Protein AF-A0A915AK79-F1 (afdb_monomer)

Structure (mmCIF, N/CA/C/O backbone):
data_AF-A0A915AK79-F1
#
_entry.id   AF-A0A915AK79-F1
#
loop_
_atom_site.group_PDB
_atom_site.id
_atom_site.type_symbol
_atom_site.label_atom_id
_atom_site.label_alt_id
_atom_site.label_comp_id
_atom_site.label_asym_id
_atom_site.label_entity_id
_atom_site.label_seq_id
_atom_site.pdbx_PDB_ins_code
_atom_site.Cartn_x
_atom_site.Cartn_y
_atom_site.Cartn_z
_atom_site.occupancy
_atom_site.B_iso_or_equiv
_atom_site.auth_seq_id
_atom_site.auth_comp_id
_atom_site.auth_asym_id
_atom_site.auth_atom_id
_atom_site.pdbx_PDB_model_num
ATOM 1 N N . MET A 1 1 ? 17.881 -7.627 -81.426 1.00 41.06 1 MET A N 1
ATOM 2 C CA . MET A 1 1 ? 17.432 -6.847 -80.251 1.00 41.06 1 MET A CA 1
ATOM 3 C C . MET A 1 1 ? 17.612 -7.721 -79.015 1.00 41.06 1 MET A C 1
ATOM 5 O O . MET A 1 1 ? 16.923 -8.725 -78.887 1.00 41.06 1 MET A O 1
ATOM 9 N N . ALA A 1 2 ? 18.627 -7.433 -78.197 1.00 38.97 2 ALA A N 1
ATOM 10 C CA . ALA A 1 2 ? 19.040 -8.263 -77.064 1.00 38.97 2 ALA A CA 1
ATOM 11 C C . ALA A 1 2 ? 18.318 -7.835 -75.774 1.00 38.97 2 ALA A C 1
ATOM 13 O O . ALA A 1 2 ? 18.220 -6.644 -75.491 1.00 38.97 2 ALA A O 1
ATOM 14 N N . LYS A 1 3 ? 17.810 -8.803 -75.001 1.00 41.19 3 LYS A N 1
ATOM 15 C CA . LYS A 1 3 ? 17.198 -8.580 -73.679 1.00 41.19 3 LYS A CA 1
ATOM 16 C C . LYS A 1 3 ? 18.304 -8.426 -72.615 1.00 41.19 3 LYS A C 1
ATOM 18 O O . LYS A 1 3 ? 19.256 -9.207 -72.661 1.00 41.19 3 LYS A O 1
ATOM 23 N N . PRO A 1 4 ? 18.209 -7.495 -71.645 1.00 42.09 4 PRO A N 1
ATOM 24 C CA . PRO A 1 4 ? 19.214 -7.369 -70.594 1.00 42.09 4 PRO A CA 1
ATOM 25 C C . PRO A 1 4 ? 19.111 -8.536 -69.604 1.00 42.09 4 PRO A C 1
ATOM 27 O O . PRO A 1 4 ? 18.051 -8.798 -69.038 1.00 42.09 4 PRO A O 1
ATOM 30 N N . CYS A 1 5 ? 20.226 -9.228 -69.381 1.00 44.22 5 CYS A N 1
ATOM 31 C CA . CYS A 1 5 ? 20.365 -10.266 -68.365 1.00 44.22 5 CYS A CA 1
ATOM 32 C C . CYS A 1 5 ? 20.739 -9.606 -67.028 1.00 44.22 5 CYS A C 1
ATOM 34 O O . CYS A 1 5 ? 21.891 -9.221 -66.822 1.00 44.22 5 CYS A O 1
ATOM 36 N N . PHE A 1 6 ? 19.774 -9.451 -66.118 1.00 42.84 6 PHE A N 1
ATOM 37 C CA . PHE A 1 6 ? 20.048 -9.047 -64.737 1.00 42.84 6 PHE A CA 1
ATOM 38 C C . PHE A 1 6 ? 20.687 -10.225 -63.990 1.00 42.84 6 PHE A C 1
ATOM 40 O O . PHE A 1 6 ? 20.008 -11.148 -63.542 1.00 42.84 6 PHE A O 1
ATOM 47 N N . LYS A 1 7 ? 22.016 -10.207 -63.845 1.00 46.31 7 LYS A N 1
ATOM 48 C CA . LYS A 1 7 ? 22.707 -11.096 -62.905 1.00 46.31 7 LYS A CA 1
ATOM 49 C C . LYS A 1 7 ? 22.304 -10.699 -61.483 1.00 46.31 7 LYS A C 1
ATOM 51 O O . LYS A 1 7 ? 22.718 -9.651 -60.995 1.00 46.31 7 LYS A O 1
ATOM 56 N N . MET A 1 8 ? 21.529 -11.548 -60.805 1.00 42.47 8 MET A N 1
ATOM 57 C CA . MET A 1 8 ? 21.362 -11.465 -59.355 1.00 42.47 8 MET A CA 1
ATOM 58 C C . MET A 1 8 ? 22.732 -11.622 -58.689 1.00 42.47 8 MET A C 1
ATOM 60 O O . MET A 1 8 ? 23.308 -12.712 -58.663 1.00 42.47 8 MET A O 1
ATOM 64 N N . VAL A 1 9 ? 23.255 -10.531 -58.137 1.00 42.81 9 VAL A N 1
ATOM 65 C CA . VAL A 1 9 ? 24.392 -10.572 -57.221 1.00 42.81 9 VAL A CA 1
ATOM 66 C C . VAL A 1 9 ? 23.914 -11.292 -55.964 1.00 42.81 9 VAL A C 1
ATOM 68 O O . VAL A 1 9 ? 23.164 -10.744 -55.159 1.00 42.81 9 VAL A O 1
ATOM 71 N N . ARG A 1 10 ? 24.323 -12.552 -55.792 1.00 51.06 10 ARG A N 1
ATOM 72 C CA . ARG A 1 10 ? 24.188 -13.233 -54.504 1.00 51.06 10 ARG A CA 1
ATOM 73 C C . ARG A 1 10 ? 25.114 -12.532 -53.518 1.00 51.06 10 ARG A C 1
ATOM 75 O O . ARG A 1 10 ? 26.311 -12.805 -53.488 1.00 51.06 10 ARG A O 1
ATOM 82 N N . TYR A 1 11 ? 24.559 -11.630 -52.713 1.00 37.56 11 TYR A N 1
ATOM 83 C CA . TYR A 1 11 ? 25.246 -11.115 -51.538 1.00 37.56 11 TYR A CA 1
ATOM 84 C C . TYR A 1 11 ? 25.549 -12.296 -50.616 1.00 37.56 11 TYR A C 1
ATOM 86 O O . TYR A 1 11 ? 24.666 -12.857 -49.967 1.00 37.56 11 TYR A O 1
ATOM 94 N N . ARG A 1 12 ? 26.818 -12.706 -50.580 1.00 54.12 12 ARG A N 1
ATOM 95 C CA . ARG A 1 12 ? 27.325 -13.638 -49.578 1.00 54.12 12 ARG A CA 1
ATOM 96 C C . ARG A 1 12 ? 27.239 -12.904 -48.245 1.00 54.12 12 ARG A C 1
ATOM 98 O O . ARG A 1 12 ? 28.074 -12.052 -47.961 1.00 54.12 12 ARG A O 1
ATOM 105 N N . LEU A 1 13 ? 26.194 -13.179 -47.465 1.00 48.06 13 LEU A N 1
ATOM 106 C CA . LEU A 1 13 ? 26.069 -12.664 -46.104 1.00 48.06 13 LEU A CA 1
ATOM 107 C C . LEU A 1 13 ? 27.375 -12.983 -45.362 1.00 48.06 13 LEU A C 1
ATOM 109 O O . LEU A 1 13 ? 27.770 -14.147 -45.250 1.00 48.06 13 LEU A O 1
ATOM 113 N N . SER A 1 14 ? 28.069 -11.933 -44.929 1.00 48.56 14 SER A N 1
ATOM 114 C CA . SER A 1 14 ? 29.324 -11.997 -44.187 1.00 48.56 14 SER A CA 1
ATOM 115 C C . SER A 1 14 ? 29.186 -12.960 -43.004 1.00 48.56 14 SER A C 1
ATOM 117 O O . SER A 1 14 ? 28.144 -12.981 -42.348 1.00 48.56 14 SER A O 1
ATOM 119 N N . ARG A 1 15 ? 30.237 -13.735 -42.689 1.00 49.09 15 ARG A N 1
ATOM 120 C CA . ARG A 1 15 ? 30.287 -14.626 -41.504 1.00 49.09 15 ARG A CA 1
ATOM 121 C C . ARG A 1 15 ? 29.844 -13.919 -40.211 1.00 49.09 15 ARG A C 1
ATOM 123 O O . ARG A 1 15 ? 29.285 -14.562 -39.333 1.00 49.09 15 ARG A O 1
ATOM 130 N N . THR A 1 16 ? 30.023 -12.603 -40.144 1.00 46.44 16 THR A N 1
ATOM 131 C CA . THR A 1 16 ? 29.603 -11.727 -39.046 1.00 46.44 16 THR A CA 1
ATOM 132 C C . THR A 1 16 ? 28.087 -11.632 -38.852 1.00 46.44 16 THR A C 1
ATOM 134 O O . THR A 1 16 ? 27.644 -11.523 -37.717 1.00 46.44 16 THR A O 1
ATOM 137 N N . LYS A 1 17 ? 27.260 -11.775 -39.898 1.00 47.81 17 LYS A N 1
ATOM 138 C CA . LYS A 1 17 ? 25.792 -11.810 -39.734 1.00 47.81 17 LYS A CA 1
ATOM 139 C C . LYS A 1 17 ? 25.286 -13.106 -39.098 1.00 47.81 17 LYS A C 1
ATOM 141 O O . LYS A 1 17 ? 24.185 -13.128 -38.567 1.00 47.81 17 LYS A O 1
ATOM 146 N N . ARG A 1 18 ? 26.088 -14.177 -39.114 1.00 45.25 18 ARG A N 1
ATOM 147 C CA . ARG A 1 18 ? 25.744 -15.458 -38.476 1.00 45.25 18 ARG A CA 1
ATOM 148 C C . ARG A 1 18 ? 26.003 -15.460 -36.962 1.00 45.25 18 ARG A C 1
ATOM 150 O O . ARG A 1 18 ? 25.529 -16.354 -36.277 1.00 45.25 18 ARG A O 1
ATOM 157 N N . LEU A 1 19 ? 26.734 -14.464 -36.453 1.00 47.47 19 LEU A N 1
ATOM 158 C CA . LEU A 1 19 ? 26.987 -14.274 -35.021 1.00 47.47 19 LEU A CA 1
ATOM 159 C C . LEU A 1 19 ? 25.909 -13.421 -34.328 1.00 47.47 19 LEU A C 1
ATOM 161 O O . LEU A 1 19 ? 25.894 -13.360 -33.108 1.00 47.47 19 LEU A O 1
ATOM 165 N N . LEU A 1 20 ? 24.991 -12.805 -35.082 1.00 50.84 20 LEU A N 1
ATOM 166 C CA . LEU A 1 20 ? 23.935 -11.922 -34.558 1.00 50.84 20 LEU A CA 1
ATOM 167 C C . LEU A 1 20 ? 22.572 -12.614 -34.381 1.00 50.84 20 LEU A C 1
ATOM 169 O O . LEU A 1 20 ? 21.555 -11.944 -34.253 1.00 50.84 20 LEU A O 1
ATOM 173 N N . ALA A 1 21 ? 22.529 -13.946 -34.406 1.00 47.69 21 ALA A N 1
ATOM 174 C CA . ALA A 1 21 ? 21.279 -14.700 -34.298 1.00 47.69 21 ALA A CA 1
ATOM 175 C C . ALA A 1 21 ? 21.419 -15.969 -33.449 1.00 47.69 21 ALA A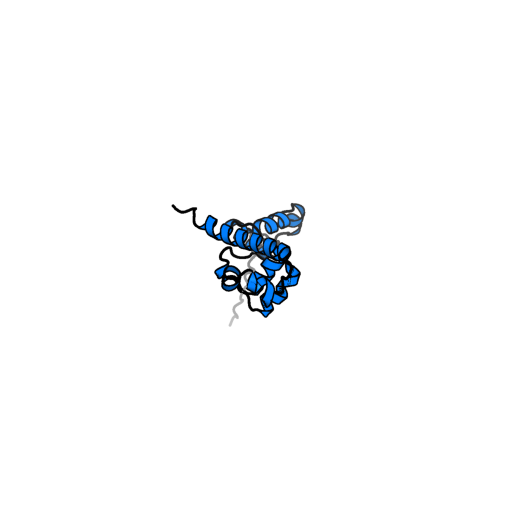 C 1
ATOM 177 O O . ALA A 1 21 ? 20.735 -16.958 -33.700 1.00 47.69 21 ALA A O 1
ATOM 178 N N . LYS A 1 22 ? 22.312 -15.968 -32.454 1.00 46.81 22 LYS A N 1
ATOM 179 C CA . LYS A 1 22 ? 22.093 -16.857 -31.316 1.00 46.81 22 LYS A CA 1
ATOM 180 C C . LYS A 1 22 ? 21.211 -16.081 -30.342 1.00 46.81 22 LYS A C 1
ATOM 182 O O . LYS A 1 22 ? 21.708 -15.088 -29.809 1.00 46.81 22 LYS A O 1
ATOM 187 N N . PRO A 1 23 ? 19.921 -16.437 -30.174 1.00 52.25 23 PRO A N 1
ATOM 188 C CA . PRO A 1 23 ? 19.168 -15.928 -29.038 1.00 52.25 23 PRO A CA 1
ATOM 189 C C . PRO A 1 23 ? 20.012 -16.222 -27.800 1.00 52.25 23 PRO A C 1
ATOM 191 O O . PRO A 1 23 ? 20.583 -17.307 -27.684 1.00 52.25 23 PRO A O 1
ATOM 194 N N . TYR A 1 24 ? 20.212 -15.201 -26.977 1.00 53.50 24 TYR A N 1
ATOM 195 C CA . TYR A 1 24 ? 20.956 -15.315 -25.735 1.00 53.50 24 TYR A CA 1
ATOM 196 C C . TYR A 1 24 ? 20.391 -16.520 -24.971 1.00 53.50 24 TYR A C 1
ATOM 198 O O . TYR A 1 24 ? 19.181 -16.589 -24.753 1.00 53.50 24 TYR A O 1
ATOM 206 N N . ASP A 1 25 ? 21.229 -17.517 -24.689 1.00 56.91 25 ASP A N 1
ATOM 207 C CA . ASP A 1 25 ? 20.772 -18.770 -24.092 1.00 56.91 25 ASP A CA 1
ATOM 208 C C . ASP A 1 25 ? 20.436 -18.489 -22.623 1.00 56.91 25 ASP A C 1
ATOM 210 O O . ASP A 1 25 ? 21.315 -18.408 -21.761 1.00 56.91 25 ASP A O 1
ATOM 214 N N . ASN A 1 26 ? 19.155 -18.237 -22.346 1.00 59.59 26 ASN A N 1
ATOM 215 C CA . ASN A 1 26 ? 18.670 -17.869 -21.015 1.00 59.59 26 ASN A CA 1
ATOM 21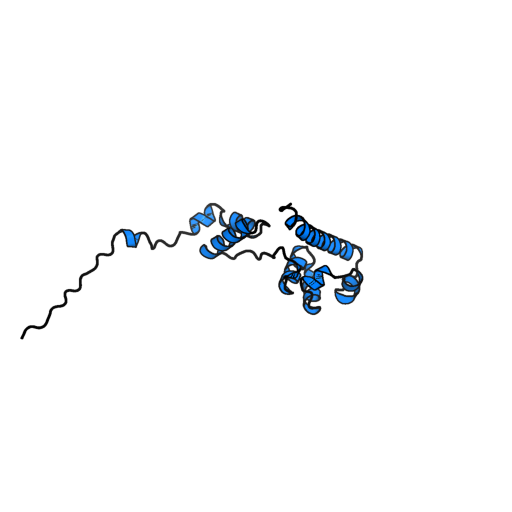6 C C . ASN A 1 26 ? 18.847 -19.003 -19.986 1.00 59.59 26 ASN A C 1
ATOM 218 O O . ASN A 1 26 ? 18.694 -18.758 -18.788 1.00 59.59 26 ASN A O 1
ATOM 222 N N . GLU A 1 27 ? 19.195 -20.222 -20.419 1.00 60.41 27 GLU A N 1
ATOM 223 C CA . GLU A 1 27 ? 19.538 -21.341 -19.531 1.00 60.41 27 GLU A CA 1
ATOM 224 C C . GLU A 1 27 ? 20.745 -21.019 -18.640 1.00 60.41 27 GLU A C 1
ATOM 226 O O . GLU A 1 27 ? 20.681 -21.225 -17.429 1.00 60.41 27 GLU A O 1
ATOM 231 N N . ASN A 1 28 ? 21.785 -20.378 -19.185 1.00 62.66 28 ASN A N 1
ATOM 232 C CA . ASN A 1 28 ? 22.979 -20.026 -18.408 1.00 62.66 28 ASN A CA 1
ATOM 233 C C . ASN A 1 28 ? 22.678 -18.977 -17.318 1.00 62.66 28 ASN A C 1
ATOM 235 O O . ASN A 1 28 ? 23.288 -18.979 -16.251 1.00 62.66 28 ASN A O 1
ATOM 239 N N . ILE A 1 29 ? 21.722 -18.072 -17.565 1.00 62.31 29 ILE A N 1
ATOM 240 C CA . ILE A 1 29 ? 21.308 -17.049 -16.587 1.00 62.31 29 ILE A CA 1
ATOM 241 C C . ILE A 1 29 ? 20.546 -17.698 -15.421 1.00 62.31 29 ILE A C 1
ATOM 243 O O . ILE A 1 29 ? 20.690 -17.277 -14.268 1.00 62.31 29 ILE A O 1
ATOM 247 N N . LYS A 1 30 ? 19.751 -18.736 -15.715 1.00 66.62 30 LYS A N 1
ATOM 248 C CA . LYS A 1 30 ? 19.027 -19.530 -14.712 1.00 66.62 30 LYS A CA 1
ATOM 249 C C . LYS A 1 30 ? 19.991 -20.315 -13.830 1.00 66.62 30 LYS A C 1
ATOM 251 O O . LYS A 1 30 ? 19.849 -20.285 -12.612 1.00 66.62 30 LYS A O 1
ATOM 256 N N . GLU A 1 31 ? 20.993 -20.945 -14.434 1.00 64.75 31 GLU A N 1
ATOM 257 C CA . GLU A 1 31 ? 21.963 -21.799 -13.742 1.00 64.75 31 GLU A CA 1
ATOM 258 C C . GLU A 1 31 ? 22.839 -21.034 -12.733 1.00 64.75 31 GLU A C 1
ATOM 260 O O . GLU A 1 31 ? 23.123 -21.539 -11.650 1.00 64.75 31 GLU A O 1
ATOM 265 N N . ILE A 1 32 ? 23.202 -19.780 -13.028 1.00 76.38 32 ILE A N 1
ATOM 266 C CA . ILE A 1 32 ? 24.045 -18.943 -12.148 1.00 76.38 32 ILE A CA 1
ATOM 267 C C . ILE A 1 32 ? 23.223 -18.278 -11.016 1.00 76.38 32 ILE A C 1
ATOM 269 O O . ILE A 1 32 ? 23.768 -17.597 -10.149 1.00 76.38 32 ILE A O 1
ATOM 273 N N . GLY A 1 33 ? 21.896 -18.452 -10.993 1.00 80.12 33 GLY A N 1
ATOM 274 C CA . GLY A 1 33 ? 21.017 -17.824 -9.996 1.00 80.12 33 GLY A CA 1
ATO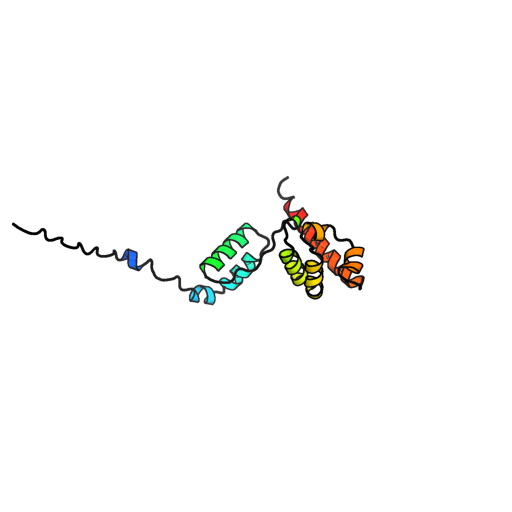M 275 C C . GLY A 1 33 ? 20.821 -16.314 -10.196 1.00 80.12 33 GLY A C 1
ATOM 276 O O . GLY A 1 33 ? 20.292 -15.631 -9.317 1.00 80.12 33 GLY A O 1
ATOM 277 N N . ALA A 1 34 ? 21.203 -15.777 -11.360 1.00 86.44 34 ALA A N 1
ATOM 278 C CA . ALA A 1 34 ? 21.151 -14.344 -11.641 1.00 86.44 34 ALA A CA 1
ATOM 279 C C . ALA A 1 34 ? 19.715 -13.790 -11.650 1.00 86.44 34 ALA A C 1
ATOM 281 O O . ALA A 1 34 ? 19.498 -12.647 -11.262 1.00 86.44 34 ALA A O 1
ATOM 282 N N . ILE A 1 35 ? 18.717 -14.601 -12.024 1.00 87.75 35 ILE A N 1
ATOM 283 C CA . ILE A 1 35 ? 17.305 -14.175 -12.044 1.00 87.75 35 ILE A CA 1
ATOM 284 C C . ILE A 1 35 ? 16.798 -13.840 -10.640 1.00 87.75 35 ILE A C 1
ATOM 286 O O . ILE A 1 35 ? 16.121 -12.830 -10.464 1.00 87.75 35 ILE A O 1
ATOM 290 N N . ALA A 1 36 ? 17.128 -14.659 -9.638 1.00 87.56 36 ALA A N 1
ATOM 291 C CA . ALA A 1 36 ? 16.711 -14.405 -8.261 1.00 87.56 36 ALA A CA 1
ATOM 292 C C . ALA A 1 36 ? 17.326 -13.098 -7.744 1.00 87.56 36 ALA A C 1
ATOM 294 O O . ALA A 1 36 ? 16.611 -12.240 -7.236 1.00 87.56 36 ALA A O 1
ATOM 295 N N . ALA A 1 37 ? 18.626 -12.896 -7.979 1.00 90.12 37 ALA A N 1
ATOM 296 C CA . ALA A 1 37 ? 19.308 -11.653 -7.629 1.00 90.12 37 ALA A CA 1
ATOM 297 C C . ALA A 1 37 ? 18.694 -10.433 -8.339 1.00 90.12 37 ALA A C 1
ATOM 299 O O . ALA A 1 37 ? 18.487 -9.396 -7.714 1.00 90.12 37 ALA A O 1
ATOM 300 N N . LEU A 1 38 ? 18.343 -10.556 -9.622 1.00 91.69 38 LEU A N 1
ATOM 301 C CA . LEU A 1 38 ? 17.672 -9.488 -10.363 1.00 91.69 38 LEU A CA 1
ATOM 302 C C . LEU A 1 38 ? 16.281 -9.179 -9.801 1.00 91.69 38 LEU A C 1
ATOM 304 O O . LEU A 1 38 ? 15.939 -8.008 -9.689 1.00 91.69 38 LEU A O 1
ATOM 308 N N . LYS A 1 39 ? 15.491 -10.186 -9.408 1.00 90.75 39 LYS A N 1
ATOM 309 C CA . LYS A 1 39 ? 14.171 -9.971 -8.783 1.00 90.75 39 LYS A CA 1
ATOM 310 C C . LYS A 1 39 ? 14.288 -9.279 -7.417 1.00 90.75 39 LYS A C 1
ATOM 312 O O . LYS A 1 39 ? 13.500 -8.379 -7.120 1.00 90.75 39 LYS A O 1
ATOM 317 N N . GLU A 1 40 ? 15.305 -9.619 -6.628 1.00 89.44 40 GLU A N 1
ATOM 318 C CA . GLU A 1 40 ? 15.608 -8.926 -5.368 1.00 89.44 40 GLU A CA 1
ATOM 319 C C . GLU A 1 40 ? 16.006 -7.462 -5.611 1.00 89.44 40 GLU A C 1
ATOM 321 O O . GLU A 1 40 ? 15.428 -6.547 -5.020 1.00 89.44 40 GLU A O 1
ATOM 326 N N . VAL A 1 41 ? 16.931 -7.208 -6.545 1.00 90.81 41 VAL A N 1
ATOM 327 C CA . VAL A 1 41 ? 17.376 -5.843 -6.880 1.00 90.81 41 VAL A CA 1
ATOM 328 C C . VAL A 1 41 ? 16.244 -5.017 -7.496 1.00 90.81 41 VAL A C 1
ATOM 330 O O . VAL A 1 41 ? 16.084 -3.850 -7.139 1.00 90.81 41 VAL A O 1
ATOM 333 N N . ALA A 1 42 ? 15.409 -5.606 -8.355 1.00 89.38 42 ALA A N 1
ATOM 334 C CA . ALA A 1 42 ? 14.220 -4.962 -8.919 1.00 89.38 42 ALA A CA 1
ATOM 335 C C . ALA A 1 42 ? 13.218 -4.531 -7.835 1.00 89.38 42 ALA A C 1
ATOM 337 O O . ALA A 1 42 ? 12.516 -3.537 -8.001 1.00 89.38 42 ALA A O 1
ATOM 338 N N . SER A 1 43 ? 13.198 -5.226 -6.697 1.00 84.50 43 SER A N 1
ATOM 339 C CA . SER A 1 43 ? 12.348 -4.906 -5.545 1.00 84.50 43 SER A CA 1
ATOM 340 C C . SER A 1 43 ? 13.008 -3.946 -4.544 1.00 84.50 43 SER A C 1
ATOM 342 O O . SER A 1 43 ? 12.370 -3.540 -3.568 1.00 84.50 43 SER A O 1
ATOM 344 N N . SER A 1 44 ? 14.275 -3.581 -4.758 1.00 82.81 44 SER A N 1
ATOM 345 C CA . SER A 1 44 ? 15.059 -2.763 -3.831 1.00 82.81 44 SER A CA 1
ATOM 346 C C . SER A 1 44 ? 14.615 -1.289 -3.826 1.00 82.81 44 SER A C 1
ATOM 348 O O . SER A 1 44 ? 14.028 -0.806 -4.804 1.00 82.81 44 SER A O 1
ATOM 350 N N . PRO A 1 45 ? 14.881 -0.537 -2.740 1.00 72.81 45 PRO A N 1
ATOM 351 C CA . PRO A 1 45 ? 14.558 0.888 -2.673 1.00 72.81 45 PRO A CA 1
ATOM 352 C C . PRO A 1 45 ? 15.420 1.748 -3.610 1.00 72.81 45 PRO A C 1
ATOM 354 O O . PRO A 1 45 ? 15.000 2.849 -3.946 1.00 72.81 45 PRO A O 1
ATOM 357 N N . ASP A 1 46 ? 16.573 1.253 -4.071 1.00 83.31 46 ASP A N 1
ATOM 358 C CA . ASP A 1 46 ? 17.422 1.951 -5.039 1.00 83.31 46 ASP A CA 1
ATOM 359 C C . ASP A 1 46 ? 16.697 2.035 -6.392 1.00 83.31 46 ASP A C 1
ATOM 361 O O . ASP A 1 46 ? 16.499 1.036 -7.085 1.00 83.31 46 ASP A O 1
ATOM 365 N N . GLU A 1 47 ? 16.224 3.231 -6.747 1.00 81.62 47 GLU A N 1
ATOM 366 C CA . GLU A 1 47 ? 15.463 3.460 -7.977 1.00 81.62 47 GLU A CA 1
ATOM 367 C C . GLU A 1 47 ? 16.276 3.159 -9.233 1.00 81.62 47 GLU A C 1
ATOM 369 O O . GLU A 1 47 ? 15.733 2.607 -10.191 1.00 81.62 47 GLU A O 1
ATOM 374 N N . VAL A 1 48 ? 17.575 3.461 -9.216 1.00 86.69 48 VAL A N 1
ATOM 375 C CA . VAL A 1 48 ? 18.459 3.270 -10.364 1.00 86.69 48 VAL A CA 1
ATOM 376 C C . VAL A 1 48 ? 18.739 1.783 -10.546 1.00 86.69 48 VAL A C 1
ATOM 378 O O . VAL A 1 48 ? 18.507 1.243 -11.629 1.00 86.69 48 VAL A O 1
ATOM 381 N N . ALA A 1 49 ? 19.164 1.098 -9.482 1.00 88.38 49 ALA A N 1
ATOM 382 C CA . ALA A 1 49 ? 19.442 -0.334 -9.536 1.00 88.38 49 ALA A CA 1
ATOM 383 C C . ALA A 1 49 ? 18.182 -1.141 -9.881 1.00 88.38 49 ALA A C 1
ATOM 385 O O . ALA A 1 49 ? 18.218 -2.013 -10.752 1.00 88.38 49 ALA A O 1
ATOM 386 N N . ALA A 1 50 ? 17.046 -0.814 -9.261 1.00 87.94 50 ALA A N 1
ATOM 387 C CA . ALA A 1 50 ? 15.785 -1.493 -9.523 1.00 87.94 50 ALA A CA 1
ATOM 388 C C . ALA A 1 50 ? 15.285 -1.293 -10.957 1.00 87.94 50 ALA A C 1
ATOM 390 O O . ALA A 1 50 ? 14.755 -2.235 -11.551 1.00 87.94 50 ALA A O 1
ATOM 391 N N . LYS A 1 51 ? 15.463 -0.091 -11.528 1.00 87.62 51 LYS A N 1
ATOM 392 C CA . LYS A 1 51 ? 15.110 0.191 -12.923 1.00 87.62 51 LYS A CA 1
ATOM 393 C C . LYS A 1 51 ? 15.887 -0.720 -13.869 1.00 87.62 51 LYS A C 1
ATOM 395 O O . LYS A 1 51 ? 15.275 -1.422 -14.669 1.00 87.62 51 LYS A O 1
ATOM 400 N N . PHE A 1 52 ? 17.212 -0.769 -13.735 1.00 92.75 52 PHE A N 1
ATOM 401 C CA . PHE A 1 52 ? 18.041 -1.618 -14.593 1.00 92.75 52 PHE A CA 1
ATOM 402 C C . PHE A 1 52 ? 17.771 -3.110 -14.383 1.00 92.75 52 PHE A C 1
ATOM 404 O O . PHE A 1 52 ? 17.743 -3.868 -15.350 1.00 92.75 52 PHE A O 1
ATOM 411 N N . ALA A 1 53 ? 17.513 -3.544 -13.147 1.00 91.81 53 ALA A N 1
ATOM 412 C CA . ALA A 1 53 ? 17.145 -4.930 -12.876 1.00 91.81 53 ALA A CA 1
ATOM 413 C C . ALA A 1 53 ? 15.795 -5.310 -13.513 1.00 91.81 53 ALA A C 1
ATOM 415 O O . ALA A 1 53 ? 15.665 -6.391 -14.085 1.00 91.81 53 ALA A O 1
ATOM 416 N N . SER A 1 54 ? 14.816 -4.402 -13.486 1.00 91.12 54 SER A N 1
ATOM 417 C CA . SER A 1 54 ? 13.510 -4.580 -14.138 1.00 91.12 54 SER A CA 1
ATOM 418 C C . SER A 1 54 ? 13.628 -4.635 -15.665 1.00 91.12 54 SER A C 1
ATOM 420 O O . SER A 1 54 ? 13.023 -5.493 -16.311 1.00 91.12 54 SER A O 1
ATOM 422 N N . GLU A 1 55 ? 14.448 -3.756 -16.250 1.00 90.56 55 GLU A N 1
ATOM 423 C CA . GLU A 1 55 ? 14.763 -3.770 -17.683 1.00 90.56 55 GLU A CA 1
ATOM 424 C C . GLU A 1 55 ? 15.447 -5.087 -18.083 1.00 90.56 55 GLU A C 1
ATOM 426 O O . GLU A 1 55 ? 15.050 -5.712 -19.067 1.00 90.56 55 GLU A O 1
ATOM 431 N N . ALA A 1 56 ? 16.411 -5.565 -17.289 1.00 91.38 56 ALA A N 1
ATOM 432 C CA . ALA A 1 56 ? 17.090 -6.834 -17.536 1.00 91.38 56 ALA A CA 1
ATOM 433 C C . ALA A 1 56 ? 16.124 -8.030 -17.492 1.00 91.38 56 ALA A C 1
ATOM 435 O O . ALA A 1 56 ? 16.137 -8.853 -18.405 1.00 91.38 56 ALA A O 1
ATOM 436 N N . LEU A 1 57 ? 15.249 -8.110 -16.483 1.00 90.00 57 LEU A N 1
ATOM 437 C CA . LEU A 1 57 ? 14.223 -9.158 -16.390 1.00 90.00 57 LEU A CA 1
ATOM 438 C C . LEU A 1 57 ? 13.281 -9.144 -17.601 1.00 90.00 57 LEU A C 1
ATOM 440 O O . LEU A 1 57 ? 12.995 -10.200 -18.162 1.00 90.00 57 LEU A O 1
ATOM 444 N N . THR A 1 58 ? 12.891 -7.953 -18.067 1.00 87.88 58 THR A N 1
ATOM 445 C CA . THR A 1 58 ? 12.058 -7.785 -19.269 1.00 87.88 58 THR A CA 1
ATOM 446 C C . THR A 1 58 ? 12.757 -8.323 -20.519 1.00 87.88 58 THR A C 1
ATOM 448 O O . THR A 1 58 ? 12.145 -9.042 -21.305 1.00 87.88 58 THR A O 1
ATOM 451 N N . VAL A 1 59 ? 14.051 -8.027 -20.694 1.00 89.44 59 VAL A N 1
ATOM 452 C CA . VAL A 1 59 ? 14.854 -8.538 -21.823 1.00 89.44 59 VAL A CA 1
ATOM 453 C C . VAL A 1 59 ? 14.991 -10.064 -21.775 1.00 89.44 59 VAL A C 1
ATOM 455 O O . VAL A 1 59 ? 14.988 -10.713 -22.820 1.00 89.44 59 VAL A O 1
ATOM 458 N N . ILE A 1 60 ? 15.076 -10.645 -20.575 1.00 86.06 60 ILE A N 1
ATOM 459 C CA . ILE A 1 60 ? 15.164 -12.099 -20.362 1.00 86.06 60 ILE A CA 1
ATOM 460 C C . ILE A 1 60 ? 13.788 -12.781 -20.547 1.00 86.06 60 ILE A C 1
ATOM 462 O O . ILE A 1 60 ? 13.723 -13.999 -20.718 1.00 86.06 60 ILE A O 1
ATOM 466 N N . GLY A 1 61 ? 12.693 -12.013 -20.588 1.00 85.25 61 GLY A N 1
ATOM 467 C CA . GLY A 1 61 ? 11.325 -12.529 -20.690 1.00 85.25 61 GLY A CA 1
ATOM 468 C C . GLY A 1 61 ? 10.776 -13.059 -19.363 1.00 85.25 61 GLY A C 1
ATOM 469 O O . GLY A 1 61 ? 9.880 -13.899 -19.358 1.00 85.25 61 GLY A O 1
ATOM 470 N N . GLU A 1 62 ? 11.331 -12.601 -18.243 1.00 88.12 62 GLU A N 1
ATOM 471 C CA . GLU A 1 62 ? 10.890 -12.957 -16.897 1.00 88.12 62 GLU A CA 1
ATOM 472 C C . GLU A 1 62 ? 9.929 -11.903 -16.341 1.00 88.12 62 GLU A C 1
ATOM 474 O O . GLU A 1 62 ? 10.021 -10.715 -16.659 1.00 88.12 62 GLU A O 1
ATOM 479 N N . GLU A 1 63 ? 9.017 -12.334 -15.467 1.00 86.50 63 GLU A N 1
ATOM 480 C CA . GLU A 1 63 ? 8.109 -11.419 -14.777 1.00 86.50 63 GLU A CA 1
ATOM 481 C C . GLU A 1 63 ? 8.886 -10.458 -13.871 1.00 86.50 63 GLU A C 1
ATOM 483 O O . GLU A 1 63 ? 9.686 -10.869 -13.019 1.00 86.50 63 GLU A O 1
ATOM 488 N N . VAL A 1 64 ? 8.625 -9.165 -14.059 1.00 86.25 64 VAL A N 1
ATOM 489 C CA . VAL A 1 64 ? 9.186 -8.094 -13.240 1.00 86.25 64 VAL A CA 1
ATOM 490 C C . VAL A 1 64 ? 8.384 -7.994 -11.938 1.00 86.25 64 VAL A C 1
ATOM 492 O O . VAL A 1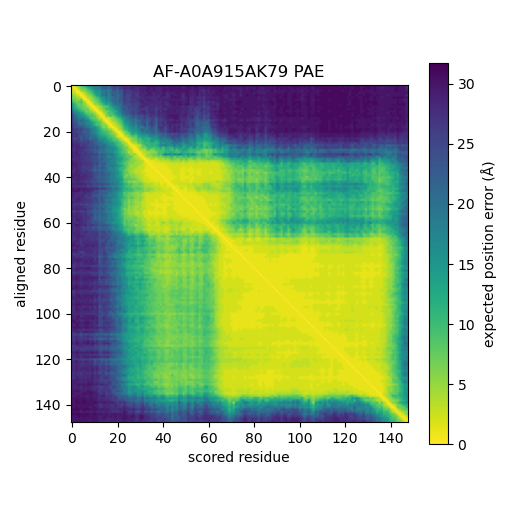 64 ? 7.157 -7.874 -11.992 1.00 86.25 64 VAL A O 1
ATOM 495 N N . PRO A 1 65 ? 9.038 -8.012 -10.763 1.00 82.94 65 PRO A N 1
ATOM 496 C CA . PRO A 1 65 ? 8.365 -7.799 -9.489 1.00 82.94 65 PRO A CA 1
ATOM 497 C C . PRO A 1 65 ? 7.638 -6.453 -9.445 1.00 82.94 65 PRO A C 1
ATOM 499 O O . PRO A 1 65 ? 8.189 -5.423 -9.835 1.00 82.94 65 PRO A O 1
ATOM 502 N N . TYR A 1 66 ? 6.411 -6.444 -8.921 1.00 81.75 66 TYR A N 1
ATOM 503 C CA . TYR A 1 66 ? 5.657 -5.204 -8.756 1.00 81.75 66 TYR A CA 1
ATOM 504 C C . TYR A 1 66 ? 6.319 -4.301 -7.706 1.00 81.75 66 TYR A C 1
ATOM 506 O O . TYR A 1 66 ? 6.398 -4.654 -6.519 1.00 81.75 66 TYR A O 1
ATOM 514 N N . LYS A 1 67 ? 6.777 -3.121 -8.142 1.00 82.19 67 LYS A N 1
ATOM 515 C CA . LYS A 1 67 ? 7.438 -2.120 -7.299 1.00 82.19 67 LYS A CA 1
ATOM 516 C C . LYS A 1 67 ? 6.539 -0.902 -7.097 1.00 82.19 67 LYS A C 1
ATOM 518 O O . LYS A 1 67 ? 6.190 -0.209 -8.045 1.00 82.19 67 LYS A O 1
ATOM 523 N N . LEU A 1 68 ? 6.243 -0.611 -5.833 1.00 85.88 68 LEU A N 1
ATOM 524 C CA . LEU A 1 68 ? 5.597 0.635 -5.430 1.00 85.88 68 LEU A CA 1
ATOM 525 C C . LEU A 1 68 ? 6.593 1.800 -5.501 1.00 85.88 68 LEU A C 1
ATOM 527 O O . LEU A 1 68 ? 7.737 1.677 -5.050 1.00 85.88 68 LEU A O 1
ATOM 531 N N . THR A 1 69 ? 6.139 2.942 -6.015 1.00 84.81 69 THR A N 1
ATOM 532 C CA . THR A 1 69 ? 6.881 4.211 -5.927 1.00 84.81 69 THR A CA 1
ATOM 533 C C . THR A 1 69 ? 7.036 4.655 -4.467 1.00 84.81 69 THR A C 1
ATOM 535 O O . THR A 1 69 ? 6.192 4.345 -3.628 1.00 84.81 69 THR A O 1
ATOM 538 N N . GLN A 1 70 ? 8.095 5.401 -4.140 1.00 83.88 70 GLN A N 1
ATOM 539 C CA . GLN A 1 70 ? 8.234 6.023 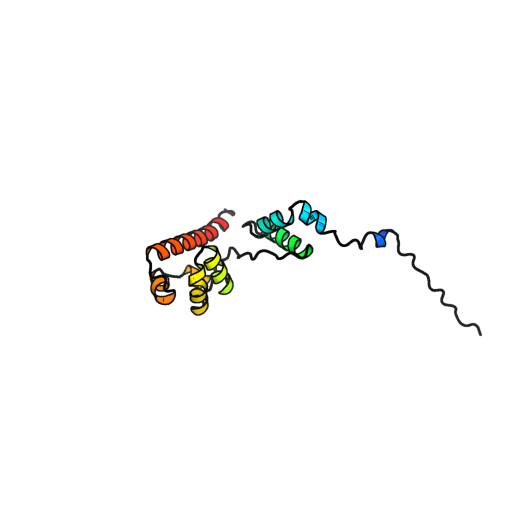-2.814 1.00 83.88 70 GLN A CA 1
ATOM 540 C C . GLN A 1 70 ? 7.296 7.228 -2.630 1.00 83.88 70 GLN A C 1
ATOM 542 O O . GLN A 1 70 ? 7.024 7.645 -1.503 1.00 83.88 70 GLN A O 1
ATOM 547 N N . GLN A 1 71 ? 6.766 7.778 -3.726 1.00 84.69 71 GLN A N 1
ATOM 548 C CA . GLN A 1 71 ? 5.790 8.864 -3.699 1.00 84.69 71 GLN A CA 1
ATOM 549 C C . GLN A 1 71 ? 4.400 8.312 -3.381 1.00 84.69 71 GLN A C 1
ATOM 551 O O . GLN A 1 71 ? 3.569 8.144 -4.268 1.00 84.69 71 GLN A O 1
ATOM 556 N N . VAL A 1 72 ? 4.159 8.035 -2.097 1.00 90.81 72 VAL A N 1
ATOM 557 C CA . VAL A 1 72 ? 2.871 7.526 -1.595 1.00 90.81 72 VAL A CA 1
ATOM 558 C C . VAL A 1 72 ? 1.671 8.350 -2.075 1.00 90.81 72 VAL A C 1
ATOM 560 O O . VAL A 1 72 ? 0.716 7.720 -2.502 1.00 90.81 72 VAL A O 1
ATOM 563 N N . PRO A 1 73 ? 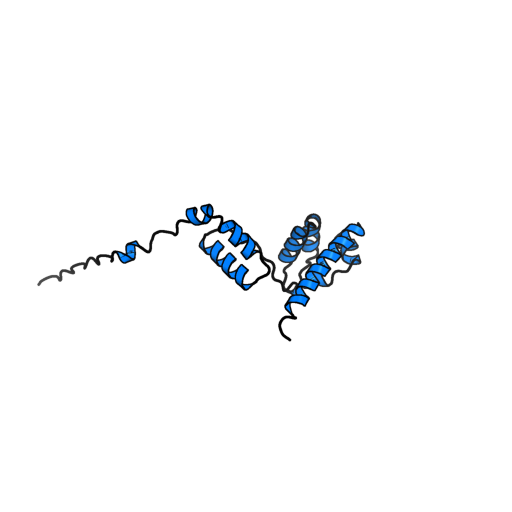1.699 9.701 -2.112 1.00 92.94 73 PRO A N 1
ATOM 564 C CA . PRO A 1 73 ? 0.602 10.495 -2.685 1.00 92.94 73 PRO A CA 1
ATOM 565 C C . PRO A 1 73 ? 0.180 10.083 -4.104 1.00 92.94 73 PRO A C 1
ATOM 567 O O . PRO A 1 73 ? -0.981 10.185 -4.469 1.00 92.94 73 PRO A O 1
ATOM 570 N N . CYS A 1 74 ? 1.111 9.573 -4.914 1.00 90.94 74 CYS A N 1
ATOM 571 C CA . CYS A 1 74 ? 0.841 9.156 -6.289 1.00 90.94 74 CYS A CA 1
ATOM 572 C C . CYS A 1 74 ? 0.321 7.715 -6.402 1.00 90.94 74 CYS A C 1
ATOM 574 O O . CYS A 1 74 ? 0.154 7.219 -7.516 1.00 90.94 74 CYS A O 1
ATOM 576 N N . TRP A 1 75 ? 0.122 7.013 -5.283 1.00 95.88 75 TRP A N 1
ATOM 577 C CA . TRP A 1 75 ? -0.373 5.641 -5.291 1.00 95.88 75 TRP A CA 1
ATOM 578 C C . TRP A 1 75 ? -1.831 5.589 -5.721 1.00 95.88 75 TRP A C 1
ATOM 580 O O . TRP A 1 75 ? -2.692 6.289 -5.191 1.00 95.88 75 TRP A O 1
ATOM 590 N N . THR A 1 76 ? -2.111 4.688 -6.653 1.00 97.38 76 THR A N 1
ATOM 591 C CA . THR A 1 76 ? -3.471 4.328 -7.036 1.00 97.38 76 THR A CA 1
ATOM 592 C C . THR A 1 76 ? -4.136 3.467 -5.959 1.00 97.38 76 THR A C 1
ATOM 594 O O . THR A 1 76 ? -3.487 2.933 -5.059 1.00 97.38 76 THR A O 1
ATOM 597 N N . ILE A 1 77 ? -5.443 3.238 -6.089 1.00 97.88 77 ILE A N 1
ATOM 598 C CA . ILE A 1 77 ? -6.173 2.297 -5.225 1.00 97.88 77 ILE A CA 1
ATOM 599 C C . ILE A 1 77 ? -5.530 0.896 -5.268 1.00 97.88 77 ILE A C 1
ATOM 601 O O . ILE A 1 77 ? -5.393 0.238 -4.238 1.00 97.88 77 ILE A O 1
ATOM 605 N N . ALA A 1 78 ? -5.081 0.443 -6.444 1.00 96.69 78 ALA A N 1
ATOM 606 C CA . ALA A 1 78 ? -4.430 -0.858 -6.598 1.00 96.69 78 ALA A CA 1
ATOM 607 C C . ALA A 1 78 ? -3.072 -0.920 -5.873 1.00 96.69 78 ALA A C 1
ATOM 609 O O . ALA A 1 78 ? -2.754 -1.932 -5.245 1.00 96.69 78 ALA A O 1
ATOM 610 N N . ASP A 1 79 ? -2.306 0.174 -5.901 1.00 96.06 79 ASP A N 1
ATOM 611 C CA . ASP A 1 79 ? -1.052 0.308 -5.151 1.00 96.06 79 ASP A CA 1
ATOM 612 C C . ASP A 1 79 ? -1.286 0.202 -3.642 1.00 96.06 79 ASP A C 1
ATOM 614 O O . ASP A 1 79 ? -0.580 -0.536 -2.949 1.00 96.06 79 ASP A O 1
ATOM 618 N N . VAL A 1 80 ? -2.323 0.880 -3.138 1.00 97.69 80 VAL A N 1
ATOM 619 C CA . VAL A 1 80 ? -2.728 0.802 -1.729 1.00 97.69 80 VAL A CA 1
ATOM 620 C C . VAL A 1 80 ? -3.126 -0.624 -1.360 1.00 97.69 80 VAL A C 1
ATOM 622 O O . VAL A 1 80 ? -2.630 -1.154 -0.367 1.00 97.69 80 VAL A O 1
ATOM 625 N N . GLN A 1 81 ? -3.953 -1.294 -2.168 1.00 97.69 81 GLN A N 1
ATOM 626 C CA . GLN A 1 81 ? -4.314 -2.694 -1.922 1.00 97.69 81 GLN A CA 1
ATOM 627 C C . GLN A 1 81 ? -3.088 -3.608 -1.877 1.00 97.69 81 GLN A C 1
ATOM 629 O O . GLN A 1 81 ? -2.998 -4.482 -1.010 1.00 97.69 81 GLN A O 1
ATOM 634 N N . TYR A 1 82 ? -2.149 -3.421 -2.805 1.00 95.62 82 TYR A N 1
ATOM 635 C CA . TYR A 1 82 ? -0.913 -4.190 -2.835 1.00 95.62 82 TYR A CA 1
ATOM 636 C C . TYR A 1 82 ? -0.077 -3.946 -1.575 1.00 95.62 82 TYR A C 1
ATOM 638 O O . TYR A 1 82 ? 0.380 -4.905 -0.950 1.00 95.62 82 TYR A O 1
ATOM 646 N N . TRP A 1 83 ? 0.072 -2.690 -1.146 1.00 96.00 83 TRP A N 1
ATOM 647 C CA . TRP A 1 83 ? 0.779 -2.357 0.090 1.00 96.00 83 TRP A CA 1
ATOM 648 C C . TRP A 1 83 ? 0.117 -2.983 1.323 1.00 96.00 83 TRP A C 1
ATOM 650 O O . TRP A 1 83 ? 0.804 -3.631 2.111 1.00 96.00 83 TRP A O 1
ATOM 660 N N . VAL A 1 84 ? -1.208 -2.866 1.453 1.00 97.38 84 VAL A N 1
ATOM 661 C CA . VAL A 1 84 ? -1.998 -3.450 2.551 1.00 97.38 84 VAL A CA 1
ATOM 662 C C . VAL A 1 84 ? -1.787 -4.966 2.635 1.00 97.38 84 VAL A C 1
ATOM 664 O O . VAL A 1 84 ? -1.533 -5.496 3.716 1.00 97.38 84 VAL A O 1
ATOM 667 N N . LYS A 1 85 ? -1.813 -5.673 1.498 1.00 96.50 85 LYS A N 1
ATOM 668 C CA . LYS A 1 85 ? -1.488 -7.110 1.442 1.00 96.50 85 LYS A CA 1
ATOM 669 C C . LYS A 1 85 ? -0.045 -7.372 1.874 1.00 96.50 85 LYS A C 1
ATOM 671 O O . LYS A 1 85 ? 0.202 -8.235 2.709 1.00 96.50 85 LYS A O 1
ATOM 676 N N . LYS A 1 86 ? 0.905 -6.582 1.367 1.00 93.56 86 LYS A N 1
ATOM 677 C CA . LYS A 1 86 ? 2.340 -6.728 1.652 1.00 93.56 86 LYS A CA 1
ATOM 678 C C . LYS A 1 86 ? 2.686 -6.575 3.137 1.00 93.56 86 LYS A C 1
ATOM 680 O O . LYS A 1 86 ? 3.601 -7.244 3.606 1.00 93.56 86 LYS A O 1
ATOM 685 N N . ILE A 1 87 ? 1.971 -5.727 3.879 1.00 94.88 87 ILE A N 1
ATOM 686 C CA . ILE A 1 87 ? 2.171 -5.556 5.329 1.00 94.88 87 ILE A CA 1
ATOM 687 C C . ILE A 1 87 ? 1.385 -6.572 6.184 1.00 94.88 87 ILE A C 1
ATOM 689 O O . ILE A 1 87 ? 1.391 -6.471 7.410 1.00 94.88 87 ILE A O 1
ATOM 693 N N . GLY A 1 88 ? 0.717 -7.550 5.559 1.00 96.62 88 GLY A N 1
ATOM 694 C CA . GLY A 1 88 ? -0.021 -8.621 6.240 1.00 96.62 88 GLY A CA 1
ATOM 695 C C . GLY A 1 88 ? -1.460 -8.266 6.624 1.00 96.62 88 GLY A C 1
ATOM 696 O O . GLY A 1 88 ? -2.031 -8.895 7.511 1.00 96.62 88 GLY A O 1
ATOM 697 N N . PHE A 1 89 ? -2.051 -7.254 5.984 1.00 97.81 89 PHE A N 1
ATOM 698 C CA . PHE A 1 89 ? -3.423 -6.789 6.226 1.00 97.81 89 PHE A CA 1
ATOM 699 C C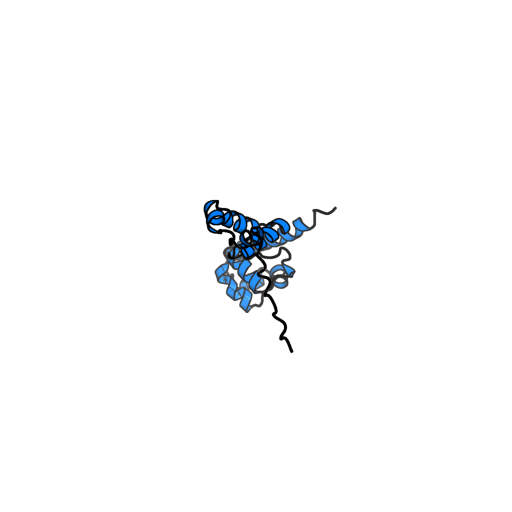 . PHE A 1 89 ? -4.363 -7.125 5.058 1.00 97.81 89 PHE A C 1
ATOM 701 O O . PHE A 1 89 ? -5.359 -6.443 4.822 1.00 97.81 89 PHE A O 1
ATOM 708 N N . GLU A 1 90 ? -4.066 -8.193 4.318 1.00 97.75 90 GLU A N 1
ATOM 709 C CA . GLU A 1 90 ? -4.780 -8.610 3.106 1.00 97.75 90 GLU A CA 1
ATOM 710 C C . GLU A 1 90 ? -6.303 -8.718 3.250 1.00 97.75 90 GLU A C 1
ATOM 712 O O . GLU A 1 90 ? -7.015 -8.350 2.317 1.00 97.75 90 GLU A O 1
ATOM 717 N N . SER A 1 91 ? -6.816 -9.119 4.419 1.00 97.75 91 SER A N 1
ATOM 718 C CA . SER A 1 91 ? -8.259 -9.207 4.682 1.00 97.75 91 SER A CA 1
ATOM 719 C C . SER A 1 91 ? -8.982 -7.858 4.604 1.00 97.75 91 SER A C 1
ATOM 721 O O . SER A 1 91 ? -10.200 -7.825 4.452 1.00 97.75 91 SER A O 1
ATOM 723 N N . TYR A 1 92 ? -8.251 -6.746 4.706 1.00 98.12 92 TYR A N 1
ATOM 724 C CA . TYR A 1 92 ? -8.796 -5.395 4.591 1.00 98.12 92 TYR A CA 1
ATOM 725 C C . TYR A 1 92 ? -8.642 -4.812 3.184 1.00 98.12 92 TYR A C 1
ATOM 727 O O . TYR A 1 92 ? -9.283 -3.810 2.885 1.00 98.12 92 TYR A O 1
ATOM 735 N N . ALA A 1 93 ? -7.847 -5.419 2.294 1.00 97.75 93 ALA A N 1
ATOM 736 C CA . ALA A 1 93 ? -7.537 -4.841 0.984 1.00 97.75 93 ALA A CA 1
ATOM 737 C C . ALA A 1 93 ? -8.796 -4.528 0.154 1.00 97.75 93 ALA A C 1
ATOM 739 O O . ALA A 1 93 ? -8.863 -3.493 -0.508 1.00 97.75 93 ALA A O 1
ATOM 740 N N . ASP A 1 94 ? -9.826 -5.371 0.224 1.00 97.81 94 ASP A N 1
ATOM 741 C CA . ASP A 1 94 ? -11.093 -5.123 -0.472 1.00 97.81 94 ASP A CA 1
ATOM 742 C C . ASP A 1 94 ? -11.910 -3.996 0.176 1.00 97.81 94 ASP A C 1
ATOM 744 O O . ASP A 1 94 ? -12.660 -3.304 -0.506 1.00 97.81 94 ASP A O 1
ATOM 748 N N . ALA A 1 95 ? -11.773 -3.768 1.486 1.00 97.94 95 ALA A N 1
ATOM 749 C CA . ALA A 1 95 ? -12.361 -2.598 2.138 1.00 97.94 95 ALA A CA 1
ATOM 750 C C . ALA A 1 95 ? -11.682 -1.308 1.655 1.00 97.94 95 ALA A C 1
ATOM 752 O O . ALA A 1 95 ? -12.379 -0.389 1.237 1.00 97.94 95 ALA A O 1
ATOM 753 N N . PHE A 1 96 ? -10.346 -1.274 1.595 1.00 98.31 96 PHE A N 1
ATOM 754 C CA . PHE A 1 96 ? -9.608 -0.126 1.049 1.00 98.31 96 PHE A CA 1
ATOM 755 C C . PHE A 1 96 ? -10.044 0.208 -0.387 1.00 98.31 96 PHE A C 1
ATOM 757 O O . PHE A 1 96 ? -10.312 1.369 -0.685 1.00 98.31 96 PHE A O 1
ATOM 764 N N . ALA A 1 97 ? -10.209 -0.794 -1.259 1.00 98.12 97 ALA A N 1
ATOM 765 C CA . ALA A 1 97 ? -10.699 -0.549 -2.617 1.00 98.12 97 ALA A CA 1
ATOM 766 C C . ALA A 1 97 ? -12.158 -0.097 -2.681 1.00 98.12 97 ALA A C 1
ATOM 768 O O . ALA A 1 97 ? -12.469 0.828 -3.429 1.00 98.12 97 ALA A O 1
ATOM 769 N N . ARG A 1 98 ? -13.056 -0.711 -1.901 1.00 98.12 98 ARG A N 1
ATOM 770 C CA . ARG A 1 98 ? -14.473 -0.309 -1.861 1.00 98.12 98 ARG A CA 1
ATOM 771 C C . ARG A 1 98 ? -14.655 1.134 -1.398 1.00 98.12 98 ARG A C 1
ATOM 773 O O . ARG A 1 98 ? -15.526 1.821 -1.918 1.00 98.12 98 ARG A O 1
ATOM 780 N N . HIS A 1 99 ? -13.826 1.584 -0.460 1.00 98.12 99 HIS A N 1
ATOM 781 C CA . HIS A 1 99 ? -13.810 2.965 0.025 1.00 98.12 99 HIS A CA 1
ATOM 782 C C . HIS A 1 99 ? -12.930 3.897 -0.823 1.00 98.12 99 HIS A C 1
ATOM 784 O O . HIS A 1 99 ? -12.736 5.047 -0.449 1.00 98.12 99 HIS A O 1
ATOM 790 N N . MET A 1 100 ? -12.427 3.418 -1.969 1.00 97.94 100 MET A N 1
ATOM 791 C CA . MET A 1 100 ? -11.607 4.181 -2.913 1.00 97.94 100 MET A CA 1
ATOM 792 C C . MET A 1 100 ? -10.395 4.855 -2.261 1.00 97.94 100 MET A C 1
ATOM 794 O O . MET A 1 100 ? -10.035 5.976 -2.608 1.00 97.94 100 MET A O 1
ATOM 798 N N . VAL A 1 101 ? -9.762 4.166 -1.312 1.00 98.25 101 VAL A N 1
ATOM 799 C CA . VAL A 1 101 ? -8.583 4.685 -0.622 1.00 98.25 101 VAL A CA 1
ATOM 800 C C . VAL A 1 101 ? -7.384 4.630 -1.561 1.00 98.25 101 VAL A C 1
ATOM 802 O O . VAL A 1 101 ? -6.832 3.560 -1.820 1.00 98.25 101 VAL A O 1
ATOM 805 N N . ASP A 1 102 ? -7.001 5.795 -2.071 1.00 97.62 102 ASP A N 1
ATOM 806 C CA . ASP A 1 102 ? -5.763 6.036 -2.803 1.00 97.62 102 ASP A CA 1
ATOM 807 C C . ASP A 1 102 ? -4.637 6.497 -1.861 1.00 97.62 102 ASP A C 1
ATOM 809 O O . ASP A 1 102 ? -4.778 6.499 -0.635 1.00 97.62 102 ASP A O 1
ATOM 813 N N . GLY A 1 103 ? -3.477 6.818 -2.430 1.00 96.25 103 GLY A N 1
ATOM 814 C CA . GLY A 1 103 ? -2.291 7.212 -1.681 1.00 96.25 103 GLY A CA 1
ATOM 815 C C . GLY A 1 103 ? -2.467 8.448 -0.804 1.00 96.25 103 GLY A C 1
ATOM 816 O O . GLY A 1 103 ? -1.991 8.466 0.333 1.00 96.25 103 GLY A O 1
ATOM 817 N N . ASP A 1 104 ? -3.167 9.463 -1.308 1.00 94.94 104 ASP A N 1
ATOM 818 C CA . ASP A 1 104 ? -3.446 10.684 -0.556 1.00 94.94 104 ASP A CA 1
ATOM 819 C C . ASP A 1 104 ? -4.395 10.405 0.611 1.00 94.94 104 ASP A C 1
ATOM 821 O O . ASP A 1 104 ? -4.100 10.784 1.750 1.00 94.94 104 ASP A O 1
ATOM 825 N N . LEU A 1 105 ? -5.489 9.673 0.371 1.00 97.00 105 LEU A N 1
ATOM 826 C CA . LEU A 1 105 ? -6.432 9.330 1.432 1.00 97.00 105 LEU A CA 1
ATOM 827 C C . LEU A 1 105 ? -5.802 8.395 2.474 1.00 97.00 105 LEU A C 1
ATOM 829 O O . LEU A 1 105 ? -6.000 8.596 3.672 1.00 97.00 105 LEU A O 1
ATOM 833 N N . LEU A 1 106 ? -4.976 7.429 2.051 1.00 97.44 106 LEU A N 1
ATOM 834 C CA . LEU A 1 106 ? -4.242 6.524 2.944 1.00 97.44 106 LEU A CA 1
ATOM 835 C C . LEU A 1 106 ? -3.419 7.293 3.988 1.00 97.44 106 LEU A C 1
ATOM 837 O O . LEU A 1 106 ? -3.363 6.894 5.151 1.00 97.44 106 LEU A O 1
ATOM 841 N N . LEU A 1 107 ? -2.780 8.395 3.586 1.00 94.56 107 LEU A N 1
ATOM 842 C CA . LEU A 1 107 ? -1.953 9.213 4.476 1.00 94.56 107 LEU A CA 1
ATOM 843 C C . LEU A 1 107 ? -2.767 10.046 5.474 1.00 94.56 107 LEU A C 1
ATOM 845 O O . LEU A 1 107 ? -2.219 10.437 6.511 1.00 94.56 107 LEU A O 1
ATOM 849 N N . LEU A 1 108 ? -4.038 10.305 5.163 1.00 94.44 108 LEU A N 1
ATOM 850 C CA . LEU A 1 108 ? -4.970 11.096 5.966 1.00 94.44 108 LEU A CA 1
ATOM 851 C C . LEU A 1 108 ? -5.866 10.246 6.875 1.00 94.44 108 LEU A C 1
ATOM 853 O O . LEU A 1 108 ? -6.511 10.812 7.757 1.00 94.44 108 LEU A O 1
ATOM 857 N N . LEU A 1 109 ? -5.877 8.919 6.700 1.00 95.88 109 LEU A N 1
ATOM 858 C CA . LEU A 1 109 ? -6.707 8.015 7.493 1.00 95.88 109 LEU A CA 1
ATOM 859 C C . LEU A 1 109 ? -6.491 8.194 8.997 1.00 95.88 109 LEU A C 1
ATOM 861 O O . LEU A 1 109 ? -5.377 8.126 9.527 1.00 95.88 109 LEU A O 1
ATOM 865 N N . THR A 1 110 ? -7.606 8.347 9.693 1.00 95.75 110 THR A N 1
ATOM 866 C CA . THR A 1 110 ? -7.689 8.421 11.145 1.00 95.75 110 THR A CA 1
ATOM 867 C C . THR A 1 110 ? -7.988 7.051 11.746 1.00 95.75 110 THR A C 1
ATOM 869 O O . THR A 1 110 ? -8.565 6.171 11.106 1.00 95.75 110 THR A O 1
ATOM 872 N N . GLU A 1 111 ? -7.659 6.860 13.028 1.00 96.50 111 GLU A N 1
ATOM 873 C CA . GLU A 1 111 ? -7.993 5.609 13.726 1.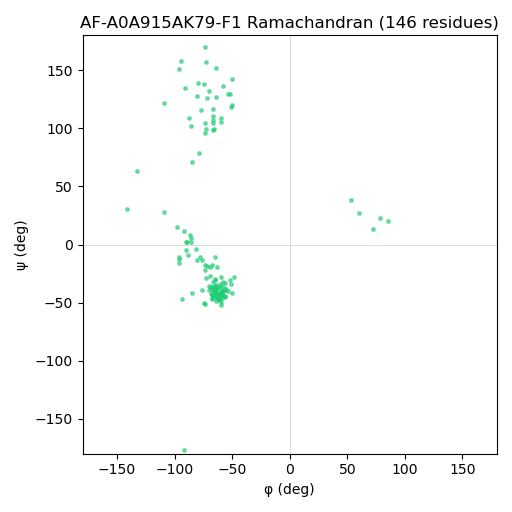00 96.50 111 GLU A CA 1
ATOM 874 C C . GLU A 1 111 ? -9.506 5.317 13.706 1.00 96.50 111 GLU A C 1
ATOM 876 O O . GLU A 1 111 ? -9.913 4.157 13.629 1.00 96.50 111 GLU A O 1
ATOM 881 N N . LYS A 1 112 ? -10.335 6.367 13.725 1.00 97.44 112 LYS A N 1
ATOM 882 C CA . LYS A 1 112 ? -11.794 6.250 13.676 1.00 97.44 112 LYS A CA 1
ATOM 883 C C . LYS A 1 112 ? -12.281 5.700 12.332 1.00 97.44 112 LYS A C 1
ATOM 885 O O . LYS A 1 112 ? -13.130 4.818 12.337 1.00 97.44 112 LYS A O 1
ATOM 890 N N . GLU A 1 113 ? -11.734 6.166 11.213 1.00 97.62 113 GLU A N 1
ATOM 891 C CA . GLU A 1 113 ? -12.083 5.663 9.871 1.00 97.62 113 GLU A CA 1
ATOM 892 C C . GLU A 1 113 ? -11.598 4.217 9.674 1.00 97.62 113 GLU A C 1
ATOM 894 O O . GLU A 1 113 ? -12.312 3.384 9.114 1.00 97.62 113 GLU A O 1
ATOM 899 N N . LEU A 1 114 ? -10.428 3.862 10.228 1.00 97.69 114 LEU A N 1
ATOM 900 C CA . LEU A 1 114 ? -9.968 2.465 10.249 1.00 97.69 114 LEU A CA 1
ATOM 901 C C . LEU A 1 114 ? -10.971 1.548 10.965 1.00 97.69 114 LEU A C 1
ATOM 903 O O . LEU A 1 114 ? -11.203 0.418 10.535 1.00 97.69 114 LEU A O 1
ATOM 907 N N . GLU A 1 115 ? -11.551 2.015 12.069 1.00 98.06 115 GLU A N 1
ATOM 908 C CA . GLU A 1 115 ? -12.535 1.258 12.839 1.00 98.06 115 GLU A CA 1
ATOM 909 C C . GLU A 1 115 ? -13.904 1.200 12.150 1.00 98.06 115 GLU A C 1
ATOM 911 O O . GLU A 1 115 ? -14.467 0.115 12.011 1.00 98.06 115 GLU A O 1
ATOM 916 N N . GLN A 1 116 ? -14.437 2.350 11.732 1.00 96.94 116 GLN A N 1
ATOM 917 C CA . GLN A 1 116 ? -15.827 2.486 11.293 1.00 96.94 116 GLN A CA 1
ATOM 918 C C . GLN A 1 116 ? -16.034 2.116 9.826 1.00 96.94 116 GLN A C 1
ATOM 920 O O . GLN A 1 116 ? -17.000 1.423 9.507 1.00 96.94 116 GLN A O 1
ATOM 925 N N . ASP A 1 117 ? -15.125 2.528 8.945 1.00 96.69 117 ASP A N 1
ATOM 926 C CA . ASP A 1 117 ? -15.271 2.326 7.504 1.00 96.69 117 ASP A CA 1
ATOM 927 C C . ASP A 1 117 ? -14.564 1.040 7.075 1.00 96.69 117 ASP A C 1
ATOM 929 O O . ASP A 1 117 ? -15.147 0.175 6.422 1.00 96.69 117 ASP A O 1
ATOM 933 N N . LEU A 1 118 ? -13.326 0.846 7.538 1.00 97.44 118 LEU A N 1
ATOM 934 C CA . LEU A 1 118 ? -12.507 -0.307 7.148 1.00 97.44 118 LEU A CA 1
ATOM 935 C C . LEU A 1 118 ? -12.694 -1.533 8.053 1.00 97.44 118 LEU A C 1
ATOM 937 O O . LEU A 1 118 ? -12.064 -2.564 7.821 1.00 97.44 118 LEU A O 1
ATOM 941 N N . GLN A 1 119 ? -13.587 -1.452 9.046 1.00 97.25 119 GLN A N 1
ATOM 942 C CA . GLN A 1 119 ? -13.989 -2.560 9.925 1.00 97.25 119 GLN A CA 1
ATOM 943 C C . GLN A 1 119 ? -12.833 -3.172 10.736 1.00 97.25 119 GLN A C 1
ATOM 945 O O . GLN A 1 119 ? -12.869 -4.340 11.134 1.00 97.25 119 GLN A O 1
ATOM 950 N N . MET A 1 120 ? -11.795 -2.387 11.029 1.00 97.94 120 MET A N 1
ATOM 951 C CA . MET A 1 120 ? -10.669 -2.811 11.857 1.00 97.94 120 MET A CA 1
ATOM 952 C C . MET A 1 120 ? -11.008 -2.617 13.345 1.00 97.94 120 MET A C 1
ATOM 954 O O . MET A 1 120 ? -10.494 -1.731 14.026 1.00 97.94 120 MET A O 1
ATOM 958 N N . THR A 1 121 ? -11.915 -3.441 13.872 1.00 96.50 121 THR A N 1
ATOM 959 C CA . THR A 1 121 ? -12.512 -3.258 15.214 1.00 96.50 121 THR A CA 1
ATOM 960 C C . THR A 1 121 ? -11.543 -3.496 16.376 1.00 96.50 121 THR A C 1
ATOM 962 O O . THR A 1 121 ? -11.682 -2.901 17.443 1.00 96.50 121 THR A O 1
ATOM 965 N N . SER A 1 122 ? -10.516 -4.327 16.185 1.00 97.56 122 SER A N 1
ATOM 966 C CA . SER A 1 122 ? -9.506 -4.580 17.217 1.00 97.56 122 SER A CA 1
ATOM 967 C C . SER A 1 122 ? -8.515 -3.421 17.325 1.00 97.56 122 SER A C 1
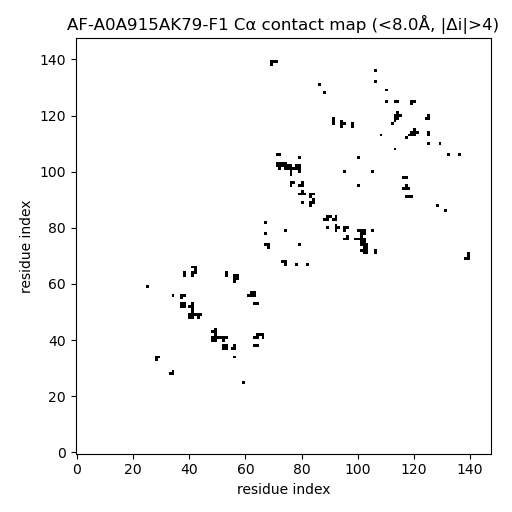ATOM 969 O O . SER A 1 122 ? -7.705 -3.194 16.424 1.00 97.56 122 SER A O 1
ATOM 971 N N . ALA A 1 123 ? -8.505 -2.745 18.476 1.00 96.88 123 ALA A N 1
ATOM 972 C CA . ALA A 1 123 ? -7.601 -1.625 18.739 1.00 96.88 123 ALA A CA 1
ATOM 973 C C . ALA A 1 123 ? -6.113 -2.011 18.621 1.00 96.88 123 ALA A C 1
ATOM 975 O O . ALA A 1 123 ? -5.298 -1.230 18.135 1.00 96.88 123 ALA A O 1
ATOM 976 N N . LEU A 1 124 ? -5.735 -3.233 19.019 1.00 97.38 124 LEU A N 1
ATOM 977 C CA . LEU A 1 124 ? -4.355 -3.706 18.855 1.00 97.38 124 LEU A CA 1
ATOM 978 C C . LEU A 1 124 ? -4.001 -3.907 17.376 1.00 97.38 124 LEU A C 1
ATOM 980 O O . LEU A 1 124 ? -2.875 -3.624 16.968 1.00 97.38 124 LEU A O 1
ATOM 984 N N . HIS A 1 125 ? -4.960 -4.375 16.576 1.00 96.56 125 HIS A N 1
ATOM 985 C CA . HIS A 1 125 ? -4.779 -4.568 15.142 1.00 96.56 125 HIS A CA 1
ATOM 986 C C . HIS A 1 125 ? -4.625 -3.213 14.428 1.00 96.56 125 HIS A C 1
ATOM 988 O O . HIS A 1 125 ? -3.675 -3.040 13.666 1.00 96.56 125 HIS A O 1
ATOM 994 N N . ARG A 1 126 ? -5.445 -2.214 14.790 1.00 98.00 126 ARG A N 1
ATOM 995 C CA . ARG A 1 126 ? -5.286 -0.822 14.328 1.00 98.00 126 ARG A CA 1
ATOM 996 C C . ARG A 1 126 ? -3.942 -0.223 14.707 1.00 98.00 126 ARG A C 1
ATOM 998 O O . ARG A 1 126 ? -3.269 0.339 13.854 1.00 98.00 126 ARG A O 1
ATOM 1005 N N . LYS A 1 127 ? -3.495 -0.395 15.956 1.00 97.75 127 LYS A N 1
ATOM 1006 C CA . LYS A 1 127 ? -2.169 0.079 16.391 1.00 97.75 127 LYS A CA 1
ATOM 1007 C C . LYS A 1 127 ? -1.037 -0.510 15.550 1.00 97.75 127 LYS A C 1
ATOM 1009 O O . LYS A 1 127 ? -0.089 0.200 15.226 1.00 97.75 127 LYS A O 1
ATOM 1014 N N . ARG A 1 128 ? -1.129 -1.794 15.181 1.00 97.88 128 ARG A N 1
ATOM 1015 C CA . ARG A 1 128 ? -0.156 -2.428 14.277 1.00 97.88 128 ARG A CA 1
ATOM 1016 C C . ARG A 1 128 ? -0.207 -1.805 12.885 1.00 97.88 128 ARG A C 1
ATOM 1018 O O . ARG A 1 128 ? 0.849 -1.470 12.367 1.00 97.88 128 ARG A O 1
ATOM 1025 N N . PHE A 1 129 ? -1.398 -1.591 12.329 1.00 97.88 129 PHE A N 1
ATOM 1026 C CA . PHE A 1 129 ? -1.558 -0.947 11.023 1.00 97.88 129 PHE A CA 1
ATOM 1027 C C . PHE A 1 129 ? -0.966 0.465 11.003 1.00 97.88 129 PHE A C 1
ATOM 1029 O O . PHE A 1 129 ? -0.153 0.791 10.144 1.00 97.88 129 PHE A O 1
ATOM 1036 N N . ILE A 1 130 ? -1.320 1.284 11.997 1.00 96.56 130 ILE A N 1
ATOM 1037 C CA . ILE A 1 130 ? -0.833 2.660 12.133 1.00 96.56 130 ILE A CA 1
ATOM 1038 C C . ILE A 1 130 ? 0.695 2.682 12.227 1.00 96.56 130 ILE A C 1
ATOM 1040 O O . ILE A 1 130 ? 1.329 3.519 11.599 1.00 96.56 130 ILE A O 1
ATOM 1044 N N . ARG A 1 131 ? 1.316 1.737 12.942 1.00 95.50 131 ARG A N 1
ATOM 1045 C CA . ARG A 1 131 ? 2.782 1.628 12.985 1.00 95.50 131 ARG A CA 1
ATOM 1046 C C . ARG A 1 131 ? 3.392 1.399 11.595 1.00 95.50 131 ARG A C 1
ATOM 1048 O O . ARG A 1 131 ? 4.399 2.028 11.275 1.00 95.50 131 ARG A O 1
ATOM 1055 N N . GLU A 1 132 ? 2.806 0.523 10.779 1.00 95.69 132 GLU A N 1
ATOM 1056 C CA . GLU A 1 132 ? 3.268 0.303 9.399 1.00 95.69 132 GLU A CA 1
ATOM 1057 C C . GLU A 1 132 ? 3.061 1.556 8.533 1.00 95.69 132 GLU A C 1
ATOM 1059 O O . GLU A 1 132 ? 3.945 1.925 7.757 1.00 95.69 132 GLU A O 1
ATOM 1064 N N . LEU A 1 133 ? 1.937 2.258 8.716 1.00 94.19 133 LEU A N 1
ATOM 1065 C CA . LEU A 1 133 ? 1.644 3.523 8.037 1.00 94.19 133 LEU A CA 1
ATOM 1066 C C . LEU A 1 133 ? 2.640 4.633 8.423 1.00 94.19 133 LEU A C 1
ATOM 1068 O O . LEU A 1 133 ? 3.114 5.366 7.559 1.00 94.19 133 LEU A O 1
ATOM 1072 N N . GLU A 1 134 ? 3.025 4.734 9.695 1.00 91.00 134 GLU A N 1
ATOM 1073 C CA . GLU A 1 134 ? 4.059 5.675 10.143 1.00 91.00 134 GLU A CA 1
ATOM 1074 C C . GLU A 1 134 ? 5.443 5.308 9.592 1.00 91.00 134 GLU A C 1
ATOM 1076 O O . GLU A 1 134 ? 6.183 6.182 9.141 1.00 91.00 134 GLU A O 1
ATOM 1081 N N . SER A 1 135 ? 5.784 4.015 9.517 1.00 88.31 135 SER A N 1
ATOM 1082 C CA . SER A 1 135 ? 7.015 3.576 8.840 1.00 88.31 135 SER A CA 1
ATOM 1083 C C . SER A 1 135 ? 7.030 3.990 7.365 1.00 88.31 135 SER A C 1
ATOM 1085 O O . SER A 1 135 ? 8.056 4.448 6.854 1.00 88.31 135 SER A O 1
ATOM 1087 N N . LEU A 1 136 ? 5.883 3.884 6.688 1.00 87.81 136 LEU A N 1
ATOM 1088 C CA . LEU A 1 136 ? 5.722 4.324 5.307 1.00 87.81 136 LEU A CA 1
ATOM 1089 C C . LEU A 1 136 ? 5.919 5.848 5.168 1.00 87.81 136 LEU A C 1
ATOM 1091 O O . LEU A 1 136 ? 6.633 6.295 4.270 1.00 87.81 136 LEU A O 1
ATOM 1095 N N . LYS A 1 137 ? 5.376 6.645 6.097 1.00 81.50 137 LYS A N 1
ATOM 1096 C CA . LYS A 1 137 ? 5.556 8.109 6.139 1.00 81.50 137 LYS A CA 1
ATOM 1097 C C . LYS A 1 137 ? 6.997 8.534 6.423 1.00 81.50 137 LYS A C 1
ATOM 1099 O O . LYS A 1 137 ? 7.454 9.527 5.862 1.00 81.50 137 LYS A O 1
ATOM 1104 N N . VAL A 1 138 ? 7.727 7.815 7.274 1.00 74.25 138 VAL A N 1
ATOM 1105 C CA . VAL A 1 138 ? 9.131 8.138 7.588 1.00 74.25 138 VAL A CA 1
ATOM 1106 C C . VAL A 1 138 ? 10.043 7.848 6.399 1.00 74.25 138 VAL A C 1
ATOM 1108 O O . VAL A 1 138 ? 10.919 8.658 6.098 1.00 74.25 138 VAL A O 1
ATOM 1111 N N . LYS A 1 139 ? 9.804 6.753 5.663 1.00 64.19 139 LYS A N 1
ATOM 1112 C CA . LYS A 1 139 ? 10.542 6.457 4.420 1.00 64.19 139 LYS A CA 1
ATOM 1113 C C . LYS A 1 139 ? 10.438 7.592 3.398 1.00 64.19 139 LYS A C 1
ATOM 1115 O O . LYS A 1 139 ? 11.423 7.882 2.731 1.00 64.19 139 LYS A O 1
ATOM 1120 N N . ARG A 1 140 ? 9.301 8.297 3.356 1.00 61.78 140 ARG A N 1
ATOM 1121 C CA . ARG A 1 140 ? 9.129 9.520 2.557 1.00 61.78 140 ARG A CA 1
ATOM 1122 C C . ARG A 1 140 ? 10.035 10.665 3.021 1.00 61.78 140 ARG A C 1
ATOM 1124 O O . ARG A 1 140 ? 10.505 11.417 2.185 1.00 61.78 140 ARG A O 1
ATOM 1131 N N . VAL A 1 141 ? 10.254 10.854 4.325 1.00 56.16 141 VAL A N 1
ATOM 1132 C CA . VAL A 1 141 ? 11.046 11.991 4.845 1.00 56.16 141 VAL A CA 1
ATOM 1133 C C . VAL A 1 141 ? 12.545 11.768 4.635 1.00 56.16 141 VAL A C 1
ATOM 1135 O O . VAL A 1 141 ? 13.244 12.687 4.222 1.00 56.16 141 VAL A O 1
ATOM 1138 N N . LEU A 1 142 ? 13.031 10.536 4.810 1.00 52.19 142 LEU A N 1
ATOM 1139 C CA . LEU A 1 142 ? 14.455 10.216 4.643 1.00 52.19 142 LEU A CA 1
ATOM 1140 C C . LEU A 1 142 ? 14.955 10.342 3.192 1.00 52.19 142 LEU A C 1
ATOM 1142 O O . LEU A 1 142 ? 16.158 10.472 2.983 1.00 52.19 142 LEU A O 1
ATOM 1146 N N . SER A 1 143 ? 14.067 10.356 2.191 1.00 49.34 143 SER A N 1
ATOM 1147 C CA . SER A 1 143 ? 14.446 10.662 0.804 1.00 49.34 143 SER A CA 1
ATOM 1148 C C . SER A 1 143 ? 14.659 12.159 0.525 1.00 49.34 143 SER A C 1
ATOM 1150 O O . SER A 1 143 ? 15.185 12.493 -0.533 1.00 49.34 143 SER A O 1
ATOM 1152 N N . TYR A 1 144 ? 14.283 13.066 1.440 1.00 51.22 144 TYR A N 1
ATOM 1153 C CA . TYR A 1 144 ? 14.469 14.519 1.270 1.00 51.22 144 TYR A CA 1
ATOM 1154 C C . TYR A 1 144 ? 15.743 15.079 1.928 1.00 51.22 144 TYR A C 1
ATOM 1156 O O . TYR A 1 144 ? 16.171 16.166 1.550 1.00 51.22 144 TYR A O 1
ATOM 1164 N N . ASP A 1 145 ? 16.393 14.348 2.839 1.00 41.31 145 ASP A N 1
ATOM 1165 C CA . ASP A 1 145 ? 17.545 14.859 3.610 1.00 41.31 145 ASP A CA 1
ATOM 1166 C C . ASP A 1 145 ? 18.931 14.589 2.983 1.00 41.31 145 ASP A C 1
ATOM 1168 O O . ASP A 1 145 ? 19.956 14.834 3.614 1.00 41.31 145 ASP A O 1
ATOM 1172 N N . VAL A 1 146 ? 19.013 14.139 1.724 1.00 45.72 146 VAL A N 1
ATOM 1173 C CA . VAL A 1 146 ? 20.308 13.928 1.028 1.00 45.72 146 VAL A CA 1
ATOM 1174 C C . VAL A 1 146 ? 20.788 15.176 0.256 1.00 45.72 146 VAL A C 1
ATOM 1176 O O . VAL A 1 146 ? 21.850 15.152 -0.353 1.00 45.72 146 VAL A O 1
ATOM 1179 N N . ASN A 1 147 ? 20.066 16.302 0.305 1.00 32.69 147 ASN A N 1
ATOM 1180 C CA . ASN A 1 147 ? 20.467 17.544 -0.375 1.00 32.69 147 ASN A CA 1
ATOM 1181 C C . ASN A 1 147 ? 20.370 18.784 0.525 1.00 32.69 147 ASN A C 1
ATOM 1183 O O . ASN A 1 147 ? 19.619 19.718 0.229 1.00 32.69 147 ASN A O 1
ATOM 1187 N N . LYS A 1 148 ? 21.159 18.822 1.602 1.00 34.34 148 LYS A N 1
ATOM 1188 C CA . LYS A 1 148 ? 21.513 20.085 2.254 1.00 34.34 148 LYS A CA 1
ATOM 1189 C C . LYS A 1 148 ? 22.982 20.129 2.642 1.00 34.34 148 LYS A C 1
ATOM 1191 O O . LYS A 1 148 ? 23.482 19.100 3.141 1.00 34.34 148 LYS A O 1
#

Mean predicted aligned error: 13.01 Å

Nearest PDB structures (foldseek):
  8p2m-assembly1_A  TM=7.859E-01  e=1.736E-12  Caenorhabditis elegans
  8p2m-assembly1_I  TM=6.690E-01  e=4.970E-11  Caenorhabditis elegans
  8p2l-assembly1_A  TM=6.646E-01  e=5.341E-08  Homo sapiens
  7anw-assembly1_A  TM=6.255E-01  e=2.946E-08  Homo sapiens
  7cm5-assembly1_A  TM=6.526E-01  e=3.549E-07  Homo sapiens

Sequence (148 aa):
MAKPCFKMVRYRLSRTKRLLAKPYDNENIKEIGAIAALKEVASSPDEVAAKFASEALTVIGEEVPYKLTQQVPCWTIADVQYWVKKIGFESYADAFARHMVDGDLLLLLTEKELEQDLQMTSALHRKRFIRELESLKVKRVLSYDVNK

Organism: Parascaris univalens (NCBI:txid6257)

InterPro domains:
  IPR001660 Sterile alpha motif domain [PF00536] (75-137)
  IPR001660 Sterile alpha motif domain [PS50105] (75-139)
  IPR001660 Sterile alpha motif domain [SM00454] (72-139)
  IPR013761 Sterile alpha motif/pointed domain superfamily [G3DSA:1.10.150.50] (62-140)
  IPR013761 Sterile alpha motif/pointed domain superfamily [SSF47769] (63-140)
  IPR039184 Sterile alpha and TIR motif-containing protein 1 [PTHR22998] (30-138)

Secondary structure (DSSP, 8-state):
-PPP----------GGGGGS-----HHHHHHTTHHHHHHHHHTSS-HHHHHHHHHHHHHHTPPPPP---S-GGG--HHHHHHHHHHTT-GGGHHHHHHTT--HHHHHH--HHHHHHTS----HHHHHHHHHHHHHHHHHHHHTTTT--

Solvent-accessible surface area (backbone atoms only — not comparable to full-atom values): 8823 Å² total; per-residue (Å²): 138,86,80,87,80,82,76,79,77,77,77,75,78,53,77,69,66,69,70,75,68,67,75,78,67,61,64,63,45,57,74,73,46,49,59,61,54,31,46,52,39,24,60,41,89,51,64,68,59,11,49,54,25,35,52,51,30,52,77,73,70,43,88,60,60,90,65,82,70,78,59,46,64,76,31,45,38,67,51,40,32,52,49,35,36,73,76,71,42,49,92,39,23,64,42,40,48,74,69,61,33,25,23,54,53,59,75,66,64,46,74,63,49,41,32,71,73,48,62,43,73,49,67,70,58,43,53,53,50,52,52,54,52,49,53,55,55,48,59,49,54,67,71,62,72,84,77,125

Radius of gyration: 26.27 Å; Cα contacts (8 Å, |Δi|>4): 124; chains: 1; bounding box: 46×42×99 Å

Foldseek 3Di:
DDDDDDDPDPPPPPPVVVVVPPLPPLVVCVVVVVLVVLLVQLQDPPPVSVVVSQVVCVSSVHDRDDHDDLPLQPFFLVNVLVVCVVLPNNVQSVLSVVVRPGSVNLLVDDLVCCCPRSVPVDPVSSVSVVVVSVVSVVSSVVVPPPPD

pLDDT: mean 80.45, std 20.3, range [32.69, 98.31]